Protein AF-B7Q8R8-F1 (afdb_monomer_lite)

Sequence (148 aa):
MVPPEQDPAANLDGVVAYVDGGTDKLPSLPSSDTFSPVVQQVYYLLGDYYFKNKEFGKAIRYYMLDICINPNRLDSWAGMALSRSAQLEQRINSCEPKNEGTISKRAISSLRCFKHALEVDPANASLWIEYGSLAYMLQSHISRQLKQ

pLDDT: mean 93.14, std 7.9, range [59.84, 98.81]

InterPro domains:
  IPR011990 Tetratricopeptide-like helical domain superfamily [G3DSA:1.25.40.10] (38-143)
  IPR011990 Tetratricopeptide-like helical domain superfamily [SSF48452] (36-139)
  IPR019734 Tetratricopeptide repeat [PS50005] (40-73)
  IPR033053 Histone transcription regulator 3/CABIN1 [PTHR15502] (2-148)

Organism: Ixodes scapularis (NCBI:txid6945)

Secondary structure (DSSP, 8-state):
---GGG-GGGGHHHHHHHHTTS-SS---PPPGGGS-TTHHHHHHHHHHHHHHTT-HHHHHHHHHHHHTT-TT-HHHHHHHHHHHHHHHHHHHHS-SPP-HHHHHHHHHHHHHHHHHHHHH-TT-HHHHHHHHHHHHHHHHHHHHHTT-

Foldseek 3Di:
DDPPQQFLVVQLVQLCCCLQVNDVDRDDADALVSHDPCSLPVLQVQLVVCLVVLVLVRNLVSLSRNCSNVVLPLSSLLSNLVSLLVVLVVLLPDPDDDDVVVSVSSLSSSLSSLVSSCVSPVPPPVSVVSSVVSVVVVVVSVVVVVVD

Radius of gyration: 15.99 Å; chains: 1; bounding box: 41×28×49 Å

Structure (mmCIF, N/CA/C/O backbone):
data_AF-B7Q8R8-F1
#
_entry.id   AF-B7Q8R8-F1
#
loop_
_atom_site.group_PDB
_atom_site.id
_atom_site.type_symbol
_atom_site.label_atom_id
_atom_site.label_alt_id
_atom_site.label_comp_id
_atom_site.label_asym_id
_atom_site.label_entity_id
_atom_site.label_seq_id
_atom_site.pdbx_PDB_ins_code
_atom_site.Cartn_x
_atom_site.Cartn_y
_atom_site.Cartn_z
_atom_site.occupancy
_atom_site.B_iso_or_equiv
_atom_site.auth_seq_id
_atom_site.auth_comp_id
_atom_site.auth_asym_id
_atom_site.auth_atom_id
_atom_site.pdbx_PDB_model_num
ATOM 1 N N . MET A 1 1 ? 0.426 -8.040 -24.905 1.00 60.69 1 MET A N 1
ATOM 2 C CA . MET A 1 1 ? 0.776 -8.950 -23.792 1.00 60.69 1 MET A CA 1
ATOM 3 C C . MET A 1 1 ? 2.250 -8.750 -23.483 1.00 60.69 1 MET A C 1
ATOM 5 O O . MET A 1 1 ? 2.989 -8.464 -24.418 1.00 60.69 1 MET A O 1
ATOM 9 N N . VAL A 1 2 ? 2.647 -8.805 -22.209 1.00 77.62 2 VAL A N 1
ATOM 10 C CA . VAL A 1 2 ? 4.063 -8.724 -21.801 1.00 77.62 2 VAL A CA 1
ATOM 11 C C . VAL A 1 2 ? 4.741 -10.058 -22.161 1.00 77.62 2 VAL A C 1
ATOM 13 O O . VAL A 1 2 ? 4.085 -11.090 -22.004 1.00 77.62 2 VAL A O 1
ATOM 16 N N . PRO A 1 3 ? 5.979 -10.068 -22.694 1.00 84.00 3 PRO A N 1
ATOM 17 C CA . PRO A 1 3 ? 6.703 -11.312 -22.965 1.00 84.00 3 PRO A CA 1
ATOM 18 C C . PRO A 1 3 ? 6.828 -12.184 -21.702 1.00 84.00 3 PRO A C 1
ATOM 20 O O . PRO A 1 3 ? 6.994 -11.616 -20.622 1.00 84.00 3 PRO A O 1
ATOM 23 N N . PRO A 1 4 ? 6.772 -13.527 -21.794 1.00 83.81 4 PRO A N 1
ATOM 24 C CA . PRO A 1 4 ? 6.847 -14.406 -20.622 1.00 83.81 4 PRO A CA 1
ATOM 25 C C . PRO A 1 4 ? 8.099 -14.189 -19.763 1.00 83.81 4 PRO A C 1
ATOM 27 O O . PRO A 1 4 ? 8.035 -14.283 -18.544 1.00 83.81 4 PRO A O 1
ATOM 30 N N . GLU A 1 5 ? 9.228 -13.836 -20.381 1.00 84.38 5 GLU A N 1
ATOM 31 C CA . GLU A 1 5 ? 10.499 -13.568 -19.691 1.00 84.38 5 GLU A CA 1
ATOM 32 C C . GLU A 1 5 ? 10.482 -12.249 -18.904 1.00 84.38 5 GLU A C 1
ATOM 34 O O . GLU A 1 5 ? 11.382 -11.966 -18.118 1.00 84.38 5 GLU A O 1
ATOM 39 N N . GLN A 1 6 ? 9.475 -11.416 -19.153 1.00 87.31 6 GLN A N 1
ATOM 40 C CA . GLN A 1 6 ? 9.265 -10.107 -18.546 1.00 87.31 6 GLN A CA 1
ATOM 41 C C . GLN A 1 6 ? 8.045 -10.111 -17.610 1.00 87.31 6 GLN A C 1
ATOM 43 O O . GLN A 1 6 ? 7.658 -9.050 -17.120 1.00 87.31 6 GLN A O 1
ATOM 48 N N . ASP A 1 7 ? 7.421 -11.273 -17.382 1.00 88.88 7 ASP A N 1
ATOM 49 C CA . ASP A 1 7 ? 6.257 -11.409 -16.510 1.00 88.88 7 ASP A CA 1
ATOM 50 C C . ASP A 1 7 ? 6.689 -11.510 -15.033 1.00 88.88 7 ASP A C 1
ATOM 52 O O . ASP A 1 7 ? 7.314 -12.498 -14.632 1.00 88.88 7 ASP A O 1
ATOM 56 N N . PRO A 1 8 ? 6.346 -10.526 -14.182 1.00 91.44 8 PRO A N 1
ATOM 57 C CA . PRO A 1 8 ? 6.702 -10.564 -12.768 1.00 91.44 8 PRO A CA 1
ATOM 58 C C . PRO A 1 8 ? 5.892 -11.580 -11.946 1.00 91.44 8 PRO A C 1
ATOM 60 O O . PRO A 1 8 ? 6.199 -11.784 -10.768 1.00 91.44 8 PRO A O 1
ATOM 63 N N . ALA A 1 9 ? 4.871 -12.224 -12.527 1.00 90.94 9 ALA A N 1
ATOM 64 C CA . ALA A 1 9 ? 3.970 -13.131 -11.816 1.00 90.94 9 ALA A CA 1
ATOM 65 C C . ALA A 1 9 ? 4.680 -14.305 -11.122 1.00 90.94 9 ALA A C 1
ATOM 67 O O . ALA A 1 9 ? 4.189 -14.781 -10.101 1.00 90.94 9 ALA A O 1
ATOM 68 N N . ALA A 1 10 ? 5.852 -14.729 -11.610 1.00 89.25 10 ALA A N 1
ATOM 69 C CA . ALA A 1 10 ? 6.638 -15.804 -11.000 1.00 89.25 10 ALA A CA 1
ATOM 70 C C . ALA A 1 10 ? 7.040 -15.524 -9.537 1.00 89.25 10 ALA A C 1
ATOM 72 O O . ALA A 1 10 ? 7.216 -16.460 -8.761 1.00 89.25 10 ALA A O 1
ATOM 73 N N . ASN A 1 11 ? 7.159 -14.250 -9.145 1.00 91.56 11 ASN A N 1
ATOM 74 C CA . ASN A 1 11 ? 7.546 -13.851 -7.788 1.00 91.56 11 ASN A CA 1
ATOM 75 C C . ASN A 1 11 ? 6.358 -13.422 -6.914 1.00 91.56 11 ASN A C 1
ATOM 77 O O . ASN A 1 11 ? 6.531 -13.119 -5.728 1.00 91.56 11 ASN A O 1
ATOM 81 N N . LEU A 1 12 ? 5.151 -13.388 -7.487 1.00 95.19 12 LEU A N 1
ATOM 82 C CA . LEU A 1 12 ? 3.981 -12.798 -6.848 1.00 95.19 12 LEU A CA 1
ATOM 83 C C . LEU A 1 12 ? 3.594 -13.532 -5.564 1.00 95.19 12 LEU A C 1
ATOM 85 O O . LEU A 1 12 ? 3.306 -12.878 -4.568 1.00 95.19 12 LEU A O 1
ATOM 89 N N . ASP A 1 13 ? 3.644 -14.864 -5.552 1.00 95.81 13 ASP A N 1
ATOM 90 C CA . ASP A 1 13 ? 3.267 -15.664 -4.380 1.00 95.81 13 ASP A CA 1
ATOM 91 C C . ASP A 1 13 ? 4.146 -15.354 -3.162 1.00 95.81 13 ASP A C 1
ATOM 93 O O . ASP A 1 13 ? 3.650 -15.250 -2.039 1.00 95.81 13 ASP A O 1
ATOM 97 N N . GLY A 1 14 ? 5.446 -15.130 -3.379 1.00 96.00 14 GLY A N 1
ATOM 98 C CA . GLY A 1 14 ? 6.370 -14.741 -2.315 1.00 96.00 14 GLY A CA 1
ATOM 99 C C . GLY A 1 14 ? 6.074 -13.342 -1.770 1.00 96.00 14 GLY A C 1
ATOM 100 O O . GLY A 1 14 ? 6.092 -13.132 -0.556 1.00 96.00 14 GLY A O 1
ATOM 101 N N . VAL A 1 15 ? 5.752 -12.389 -2.650 1.00 96.81 15 VAL A N 1
ATOM 102 C CA . VAL A 1 15 ? 5.353 -11.031 -2.244 1.00 96.81 15 VAL A CA 1
ATOM 103 C C . VAL A 1 15 ? 4.016 -11.058 -1.504 1.00 96.81 15 VAL A C 1
ATOM 105 O O . VAL A 1 15 ? 3.883 -10.407 -0.471 1.00 96.81 15 VAL A O 1
ATOM 108 N N . VAL A 1 16 ? 3.047 -11.849 -1.969 1.00 96.94 16 VAL A N 1
ATOM 109 C CA . VAL A 1 16 ? 1.755 -12.048 -1.295 1.00 96.94 16 VAL A CA 1
ATOM 110 C C . VAL A 1 16 ? 1.963 -12.639 0.095 1.00 96.94 16 VAL A C 1
ATOM 112 O O . VAL A 1 16 ? 1.414 -12.110 1.059 1.00 96.94 16 VAL A O 1
ATOM 115 N N . ALA A 1 17 ? 2.797 -13.673 0.232 1.00 96.81 17 ALA A N 1
ATOM 116 C CA . ALA A 1 17 ? 3.104 -14.271 1.527 1.00 96.81 17 ALA A CA 1
ATOM 117 C C . ALA A 1 17 ? 3.732 -13.257 2.498 1.00 96.81 17 ALA A C 1
ATOM 119 O O . ALA A 1 17 ? 3.351 -13.218 3.669 1.00 96.81 17 ALA A O 1
ATOM 120 N N . TYR A 1 18 ? 4.630 -12.394 2.019 1.00 97.06 18 TYR A N 1
ATOM 121 C CA . TYR A 1 18 ? 5.187 -11.313 2.830 1.00 97.06 18 TYR A CA 1
ATOM 122 C C . TYR A 1 18 ? 4.123 -10.281 3.229 1.00 97.06 18 TYR A C 1
ATOM 124 O O . TYR A 1 18 ? 3.978 -9.953 4.409 1.00 97.06 18 TYR A O 1
ATOM 132 N N . VAL A 1 19 ? 3.342 -9.784 2.267 1.00 97.19 19 VAL A N 1
ATOM 133 C CA . VAL A 1 19 ? 2.317 -8.761 2.513 1.00 97.19 19 VAL A CA 1
ATOM 134 C C . VAL A 1 19 ? 1.260 -9.274 3.487 1.00 97.19 19 VAL A C 1
ATOM 136 O O . VAL A 1 19 ? 0.930 -8.575 4.438 1.00 97.19 19 VAL A O 1
ATOM 139 N N . ASP A 1 20 ? 0.767 -10.497 3.308 1.00 95.19 20 ASP A N 1
ATOM 140 C CA . ASP A 1 20 ? -0.375 -11.024 4.061 1.00 95.19 20 ASP A CA 1
ATOM 141 C C . ASP A 1 20 ? -0.021 -11.633 5.426 1.00 95.19 20 ASP A C 1
ATOM 143 O O . ASP A 1 20 ? -0.912 -12.114 6.128 1.00 95.19 20 ASP A O 1
ATOM 147 N N . GLY A 1 21 ? 1.244 -11.600 5.850 1.00 94.12 21 GLY A N 1
ATOM 148 C CA . GLY A 1 21 ? 1.614 -12.114 7.174 1.00 94.12 21 GLY A CA 1
ATOM 149 C C . GLY A 1 21 ? 2.245 -13.501 7.201 1.00 94.12 21 GLY A C 1
ATOM 150 O O . GLY A 1 21 ? 2.597 -13.969 8.278 1.00 94.12 21 GLY A O 1
ATOM 151 N N . GLY A 1 22 ? 2.366 -14.174 6.057 1.00 94.38 22 GLY A N 1
ATOM 152 C CA . GLY A 1 22 ? 2.873 -15.544 5.960 1.00 94.38 22 GLY A CA 1
ATOM 153 C C . GLY A 1 22 ? 4.390 -15.666 6.125 1.00 94.38 22 GLY A C 1
ATOM 154 O O . GLY A 1 22 ? 4.867 -16.690 6.608 1.00 94.38 22 GLY A O 1
ATOM 155 N N . THR A 1 23 ? 5.151 -14.632 5.758 1.00 95.19 23 THR A N 1
ATOM 156 C CA . THR A 1 23 ? 6.608 -14.560 5.960 1.00 95.19 23 THR A CA 1
ATOM 157 C C . THR A 1 23 ? 7.019 -13.176 6.453 1.00 95.19 23 THR A C 1
ATOM 159 O O . THR A 1 23 ? 6.374 -12.182 6.137 1.00 95.19 23 THR A O 1
ATOM 162 N N . ASP A 1 24 ? 8.113 -13.075 7.208 1.00 92.88 24 ASP A N 1
ATOM 163 C CA . ASP A 1 24 ? 8.616 -11.777 7.700 1.00 92.88 24 ASP A CA 1
ATOM 164 C C . ASP A 1 24 ? 9.663 -11.136 6.785 1.00 92.88 24 ASP A C 1
ATOM 166 O O . ASP A 1 24 ? 10.089 -10.005 7.017 1.00 92.88 24 ASP A O 1
ATOM 170 N N . LYS A 1 25 ? 10.087 -11.851 5.740 1.00 92.31 25 LYS A N 1
ATOM 171 C CA . LYS A 1 25 ? 11.080 -11.384 4.773 1.00 92.31 25 LYS A CA 1
ATOM 172 C C . LYS A 1 25 ? 10.478 -11.357 3.379 1.00 92.31 25 LYS A C 1
ATOM 174 O O . LYS A 1 25 ? 9.826 -12.321 2.970 1.00 92.31 25 LYS A O 1
ATOM 179 N N . LEU A 1 26 ? 10.741 -10.265 2.666 1.00 91.69 26 LEU A N 1
ATOM 180 C CA . LEU A 1 26 ? 10.472 -10.168 1.238 1.00 91.69 26 LEU A CA 1
ATOM 181 C C . LEU A 1 26 ? 11.317 -11.234 0.509 1.00 91.69 26 LEU A C 1
ATOM 183 O O . LEU A 1 26 ? 12.471 -11.451 0.901 1.00 91.69 26 LEU A O 1
ATOM 187 N N . PRO A 1 27 ? 10.771 -11.940 -0.499 1.00 93.25 27 PRO A N 1
ATOM 188 C CA . PRO A 1 27 ? 11.549 -12.892 -1.285 1.00 93.25 27 PRO A CA 1
ATOM 189 C C . PRO A 1 27 ? 12.722 -12.206 -1.993 1.00 93.25 27 PRO A C 1
ATOM 191 O O . PRO A 1 27 ? 12.728 -10.993 -2.196 1.00 93.25 27 PRO A O 1
ATOM 194 N N . SER A 1 28 ? 13.710 -12.999 -2.411 1.00 91.88 28 SER A N 1
ATOM 195 C CA . SER A 1 28 ? 14.746 -12.491 -3.309 1.00 91.88 28 SER A CA 1
ATOM 196 C C . SER A 1 28 ? 14.120 -12.215 -4.670 1.00 91.88 28 SER A C 1
ATOM 198 O O . SER A 1 28 ? 13.659 -13.140 -5.335 1.00 91.88 28 SER A O 1
ATOM 200 N N . LEU A 1 29 ? 14.113 -10.950 -5.073 1.00 92.19 29 LEU A N 1
ATOM 201 C CA . LEU A 1 29 ? 13.548 -10.504 -6.340 1.00 92.19 29 LEU A CA 1
ATOM 202 C C . LEU A 1 29 ? 14.660 -10.259 -7.372 1.00 92.19 29 LEU A C 1
ATOM 204 O O . LEU A 1 29 ? 15.791 -9.947 -6.986 1.00 92.19 29 LEU A O 1
ATOM 208 N N . PRO A 1 30 ? 14.371 -10.426 -8.675 1.00 89.12 30 PRO A N 1
ATOM 209 C CA . PRO A 1 30 ? 15.300 -10.053 -9.739 1.00 89.12 30 PRO A CA 1
ATOM 210 C C . PRO A 1 30 ? 15.637 -8.557 -9.686 1.00 89.12 30 PRO A C 1
ATOM 212 O O . PRO A 1 30 ? 14.846 -7.748 -9.203 1.00 89.12 30 PRO A O 1
ATOM 215 N N . SER A 1 31 ? 16.810 -8.182 -10.208 1.00 90.06 31 SER A N 1
ATOM 216 C CA . SER A 1 31 ? 17.150 -6.763 -10.368 1.00 90.06 31 SER A CA 1
ATOM 217 C C . SER A 1 31 ? 16.183 -6.101 -11.350 1.00 90.06 31 SER A C 1
ATOM 219 O O . SER A 1 31 ? 15.902 -6.668 -12.404 1.00 90.06 31 SER A O 1
ATOM 221 N N . SER A 1 32 ? 15.726 -4.882 -11.059 1.00 90.06 32 SER A N 1
ATOM 222 C CA . SER A 1 32 ? 14.850 -4.110 -11.954 1.00 90.06 32 SER A CA 1
ATOM 223 C C . SER A 1 32 ? 15.430 -3.959 -13.366 1.00 90.06 32 SER A C 1
ATOM 225 O O . SER A 1 32 ? 14.682 -3.915 -14.342 1.00 90.06 32 SER A O 1
ATOM 227 N N . ASP A 1 33 ? 16.761 -3.955 -13.489 1.00 90.69 33 ASP A N 1
ATOM 228 C CA . ASP A 1 33 ? 17.494 -3.807 -14.753 1.00 90.69 33 ASP A CA 1
ATOM 229 C C . ASP A 1 33 ? 17.292 -4.982 -15.722 1.00 90.69 33 ASP A C 1
ATOM 231 O O . ASP A 1 33 ? 17.547 -4.850 -16.918 1.00 90.69 33 ASP A O 1
ATOM 235 N N . THR A 1 34 ? 16.812 -6.135 -15.236 1.00 91.56 34 THR A N 1
ATOM 236 C CA . THR A 1 34 ? 16.469 -7.279 -16.097 1.00 91.56 34 THR A CA 1
ATOM 237 C C . THR A 1 34 ? 15.155 -7.069 -16.849 1.00 91.56 34 THR A C 1
ATOM 239 O O . THR A 1 34 ? 14.837 -7.818 -17.776 1.00 91.56 34 THR A O 1
ATOM 242 N N . PHE A 1 35 ? 14.374 -6.060 -16.458 1.00 92.88 35 PHE A N 1
ATOM 243 C CA . PHE A 1 35 ? 13.113 -5.713 -17.095 1.00 92.88 35 PHE A CA 1
ATOM 244 C C . PHE A 1 35 ? 13.285 -4.536 -18.046 1.00 92.88 35 PHE A C 1
ATOM 246 O O . PHE A 1 35 ? 14.041 -3.598 -17.793 1.00 92.88 35 PHE A O 1
ATOM 253 N N . SER A 1 36 ? 12.527 -4.550 -19.137 1.00 94.06 36 SER A N 1
ATOM 254 C CA . SER A 1 36 ? 12.476 -3.431 -20.071 1.00 94.06 36 SER A CA 1
ATOM 255 C C . SER A 1 36 ? 11.995 -2.151 -19.367 1.00 94.06 36 SER A C 1
ATOM 257 O O . SER A 1 36 ? 11.141 -2.229 -18.476 1.00 94.06 36 SER A O 1
ATOM 259 N N . PRO A 1 37 ? 12.444 -0.958 -19.798 1.00 94.00 37 PRO A N 1
ATOM 260 C CA . PRO A 1 37 ? 12.027 0.308 -19.189 1.00 94.00 37 PRO A CA 1
ATOM 261 C C . PRO A 1 37 ? 10.506 0.504 -19.142 1.00 94.00 37 PRO A C 1
ATO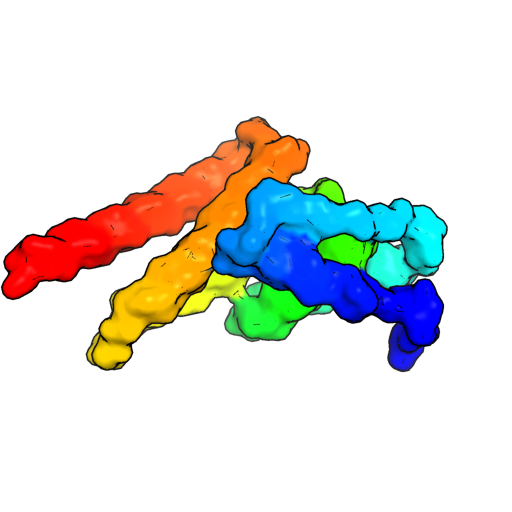M 263 O O . PRO A 1 37 ? 9.980 1.117 -18.218 1.00 94.00 37 PRO A O 1
ATOM 266 N N . VAL A 1 38 ? 9.783 -0.047 -20.123 1.00 94.25 38 VAL A N 1
ATOM 267 C CA . VAL A 1 38 ? 8.315 -0.017 -20.150 1.00 94.25 38 VAL A CA 1
ATOM 268 C C . VAL A 1 38 ? 7.739 -0.859 -19.014 1.00 94.25 38 VAL A C 1
ATOM 270 O O . VAL A 1 38 ? 6.872 -0.388 -18.280 1.00 94.25 38 VAL A O 1
ATOM 273 N N . VAL A 1 39 ? 8.229 -2.088 -18.837 1.00 93.81 39 VAL A N 1
ATOM 274 C CA . VAL A 1 39 ? 7.763 -3.001 -17.783 1.00 93.81 39 VAL A CA 1
ATOM 275 C C . VAL A 1 39 ? 8.077 -2.451 -16.392 1.00 93.81 39 VAL A C 1
ATOM 277 O O . VAL A 1 39 ? 7.223 -2.525 -15.511 1.00 93.81 39 VAL A O 1
ATOM 280 N N . GLN A 1 40 ? 9.227 -1.792 -16.226 1.00 94.94 40 GLN A N 1
ATOM 281 C CA . GLN A 1 40 ? 9.598 -1.116 -14.980 1.00 94.94 40 GLN A CA 1
ATOM 282 C C . GLN A 1 40 ? 8.628 0.001 -14.560 1.00 94.94 40 GLN A C 1
ATOM 284 O O . GLN A 1 40 ? 8.685 0.427 -13.412 1.00 94.94 40 GLN A O 1
ATOM 289 N N . GLN A 1 41 ? 7.770 0.513 -15.449 1.00 95.81 41 GLN A N 1
ATOM 290 C CA . GLN A 1 41 ? 6.849 1.616 -15.137 1.00 95.81 41 GLN A CA 1
ATOM 291 C C . GLN A 1 41 ? 5.372 1.234 -15.273 1.00 95.81 41 GLN A C 1
ATOM 293 O O . GLN A 1 41 ? 4.528 1.765 -14.554 1.00 95.81 41 GLN A O 1
ATOM 298 N N . VAL A 1 42 ? 5.034 0.332 -16.199 1.00 96.38 42 VAL A N 1
ATOM 299 C CA . VAL A 1 42 ? 3.641 0.087 -16.601 1.00 96.38 42 VAL A CA 1
ATOM 300 C C . VAL A 1 42 ? 2.770 -0.408 -15.448 1.00 96.38 42 VAL A C 1
ATOM 302 O O . VAL A 1 42 ? 1.617 -0.001 -15.339 1.00 96.38 42 VAL A O 1
ATOM 305 N N . TYR A 1 43 ? 3.309 -1.248 -14.565 1.00 97.56 43 TYR A N 1
ATOM 306 C CA . TYR A 1 43 ? 2.547 -1.814 -13.456 1.00 97.56 43 TYR A CA 1
ATOM 307 C C . TYR A 1 43 ? 2.229 -0.768 -12.386 1.00 97.56 43 TYR A C 1
ATOM 309 O O . TYR A 1 43 ? 1.075 -0.676 -11.968 1.00 97.56 43 TYR A O 1
ATOM 317 N N . TYR A 1 44 ? 3.192 0.087 -12.031 1.00 98.31 44 TYR A N 1
ATOM 318 C CA . TYR A 1 44 ? 2.935 1.252 -11.186 1.00 98.31 44 TYR A CA 1
ATOM 319 C C . TYR A 1 44 ? 1.860 2.167 -11.790 1.00 98.31 44 TYR A C 1
ATOM 321 O O . TYR A 1 44 ? 0.892 2.508 -11.113 1.00 98.31 44 TYR A O 1
ATOM 329 N N . LEU A 1 45 ? 1.986 2.518 -13.076 1.00 98.44 45 LEU A N 1
ATOM 330 C CA . LEU A 1 45 ? 1.040 3.414 -13.752 1.00 98.44 45 LEU A CA 1
ATOM 331 C C . LEU A 1 45 ? -0.377 2.832 -13.810 1.00 98.44 45 LEU A C 1
ATOM 333 O O . LEU A 1 45 ? -1.352 3.555 -13.615 1.00 98.44 45 LEU A O 1
ATOM 337 N N . LEU A 1 46 ? -0.505 1.524 -14.046 1.00 98.44 46 LEU A N 1
ATOM 338 C CA . LEU A 1 46 ? -1.791 0.832 -13.970 1.00 98.44 46 LEU A CA 1
ATOM 339 C C . LEU A 1 46 ? -2.342 0.855 -12.540 1.00 98.44 46 LEU A C 1
ATOM 341 O O . LEU A 1 46 ? -3.524 1.136 -12.354 1.00 98.44 46 LEU A O 1
ATOM 345 N N . GLY A 1 47 ? -1.497 0.600 -11.538 1.00 98.62 47 GLY A N 1
ATOM 346 C CA . GLY A 1 47 ? -1.863 0.695 -10.125 1.00 98.62 47 GLY A CA 1
ATOM 347 C C . GLY A 1 47 ? -2.428 2.068 -9.770 1.00 98.62 47 GLY A C 1
ATOM 348 O O . GLY A 1 47 ? -3.549 2.155 -9.271 1.00 98.62 47 GLY A O 1
ATOM 349 N N . ASP A 1 48 ? -1.704 3.131 -10.120 1.00 98.69 48 ASP A N 1
ATOM 350 C CA . ASP A 1 48 ? -2.094 4.525 -9.893 1.00 98.69 48 ASP A CA 1
ATOM 351 C C . ASP A 1 48 ? -3.374 4.910 -10.647 1.00 98.69 48 ASP A C 1
ATOM 353 O O . ASP A 1 48 ? -4.279 5.525 -10.077 1.00 98.69 48 ASP A O 1
ATOM 357 N N . TYR A 1 49 ? -3.522 4.469 -11.899 1.00 98.69 49 TYR A N 1
ATOM 358 C CA . TYR A 1 49 ? -4.760 4.652 -12.655 1.00 98.69 49 TYR A CA 1
ATOM 359 C C . TYR A 1 49 ? -5.965 4.027 -11.938 1.00 98.69 49 TYR A C 1
ATOM 361 O O . TYR A 1 49 ? -6.988 4.688 -11.743 1.00 98.69 49 TYR A O 1
ATOM 369 N N . TYR A 1 50 ? -5.867 2.764 -11.515 1.00 98.81 50 TYR A N 1
ATOM 370 C CA . TYR A 1 50 ? -6.976 2.097 -10.831 1.00 98.81 50 TYR A CA 1
ATOM 371 C C . TYR A 1 50 ? -7.227 2.665 -9.435 1.00 98.81 50 TYR A C 1
ATOM 373 O O . TYR A 1 50 ? -8.381 2.745 -9.011 1.00 98.81 50 TYR A O 1
ATOM 381 N N . PHE A 1 51 ? -6.178 3.110 -8.741 1.00 98.62 51 PHE A N 1
ATOM 382 C CA . PHE A 1 51 ? -6.298 3.785 -7.454 1.00 98.62 51 PHE A CA 1
ATOM 383 C C . PHE A 1 51 ? -7.104 5.081 -7.582 1.00 98.62 51 PHE A C 1
ATOM 385 O O . PHE A 1 51 ? -8.087 5.271 -6.864 1.00 98.62 51 PHE A O 1
ATOM 392 N N . LYS A 1 52 ? -6.764 5.926 -8.562 1.00 98.25 52 LYS A N 1
ATOM 393 C CA . LYS A 1 52 ? -7.479 7.181 -8.853 1.00 98.25 52 LYS A CA 1
ATOM 394 C C . LYS A 1 52 ? -8.943 6.958 -9.234 1.00 98.25 52 LYS A C 1
ATOM 396 O O . LYS A 1 52 ? -9.795 7.772 -8.887 1.00 98.25 52 LYS A O 1
ATOM 401 N N . ASN A 1 53 ? -9.253 5.830 -9.872 1.00 98.25 53 ASN A N 1
ATOM 402 C CA . ASN A 1 53 ? -10.623 5.421 -10.196 1.00 98.25 53 ASN A CA 1
ATOM 403 C C . ASN A 1 53 ? -11.341 4.674 -9.055 1.00 98.25 53 ASN A C 1
ATOM 405 O O . ASN A 1 53 ? -12.454 4.187 -9.245 1.00 98.25 53 ASN A O 1
ATOM 409 N N . LYS A 1 54 ? -10.732 4.583 -7.863 1.00 97.50 54 LYS A N 1
ATOM 410 C CA . LYS A 1 54 ? -11.257 3.866 -6.685 1.00 97.50 54 LYS A CA 1
ATOM 411 C C . LYS A 1 54 ? -11.508 2.371 -6.925 1.00 97.50 54 LYS A C 1
ATOM 413 O O . LYS A 1 54 ? -12.197 1.709 -6.149 1.00 97.50 54 LYS A O 1
ATOM 418 N N . GLU A 1 55 ? -10.899 1.796 -7.958 1.00 98.38 55 GLU A N 1
ATOM 419 C CA . GLU A 1 55 ? -10.907 0.360 -8.236 1.00 98.38 55 GLU A CA 1
ATOM 420 C C . GLU A 1 55 ? -9.799 -0.339 -7.434 1.00 98.38 55 GLU A C 1
ATOM 422 O O . GLU A 1 55 ? -8.886 -0.965 -7.978 1.00 98.38 55 GLU A O 1
ATOM 427 N N . PHE A 1 56 ? -9.877 -0.237 -6.104 1.00 98.25 56 PHE A N 1
ATOM 428 C CA . PHE A 1 56 ? -8.791 -0.617 -5.193 1.00 98.25 56 PHE A CA 1
ATOM 429 C C . PHE A 1 56 ? -8.312 -2.065 -5.354 1.00 98.25 56 PHE A C 1
ATOM 431 O O . PHE A 1 56 ? -7.125 -2.336 -5.219 1.00 98.25 56 PHE A O 1
ATOM 438 N N . GLY A 1 57 ? -9.201 -3.005 -5.695 1.00 97.94 57 GLY A N 1
ATOM 439 C CA . GLY A 1 57 ? -8.806 -4.400 -5.927 1.00 97.94 57 GLY A CA 1
ATOM 440 C C . GLY A 1 57 ? -7.846 -4.558 -7.110 1.00 97.94 57 GLY A C 1
ATOM 441 O O . GLY A 1 57 ? -6.875 -5.311 -7.025 1.00 97.94 57 GLY A O 1
ATOM 442 N N . LYS A 1 58 ? -8.079 -3.812 -8.197 1.00 98.44 58 LYS A N 1
ATOM 443 C CA . LYS A 1 58 ? -7.174 -3.790 -9.352 1.00 98.44 58 LYS A CA 1
ATOM 444 C C . LYS A 1 58 ? -5.900 -3.020 -9.020 1.00 98.44 58 LYS A C 1
ATOM 446 O O . LYS A 1 58 ? -4.822 -3.511 -9.337 1.00 98.44 58 LYS A O 1
ATOM 451 N N . ALA A 1 59 ? -6.015 -1.886 -8.327 1.00 98.75 59 ALA A N 1
ATOM 452 C CA . ALA A 1 59 ? -4.862 -1.103 -7.883 1.00 98.75 59 ALA A CA 1
ATOM 453 C C . ALA A 1 59 ? -3.873 -1.962 -7.078 1.00 98.75 59 ALA A C 1
ATOM 455 O O . ALA A 1 59 ? -2.708 -2.068 -7.446 1.00 98.75 59 ALA A O 1
ATOM 456 N N . ILE A 1 60 ? -4.367 -2.682 -6.062 1.00 98.62 60 ILE A N 1
ATOM 457 C CA . ILE A 1 60 ? -3.570 -3.607 -5.240 1.00 98.62 60 ILE A CA 1
ATOM 458 C C . ILE A 1 60 ? -2.863 -4.647 -6.111 1.00 98.62 60 ILE A C 1
ATOM 460 O O . ILE A 1 60 ? -1.666 -4.861 -5.951 1.00 98.62 60 ILE A O 1
ATOM 464 N N . ARG A 1 61 ? -3.578 -5.279 -7.052 1.00 98.06 61 ARG A N 1
ATOM 465 C CA . ARG A 1 61 ? -2.982 -6.273 -7.956 1.00 98.06 61 ARG A CA 1
ATOM 466 C C . ARG A 1 61 ? -1.809 -5.694 -8.741 1.00 98.06 61 ARG A C 1
ATOM 468 O O . ARG A 1 61 ? -0.769 -6.338 -8.826 1.00 98.06 61 ARG A O 1
ATOM 475 N N . TYR A 1 62 ? -1.974 -4.511 -9.318 1.00 98.38 62 TYR A N 1
ATOM 476 C CA . TYR A 1 62 ? -0.943 -3.906 -10.154 1.00 98.38 62 TYR A CA 1
ATOM 477 C C . TYR A 1 62 ? 0.239 -3.368 -9.348 1.00 98.38 62 TYR A C 1
ATOM 479 O O . TYR A 1 62 ? 1.375 -3.559 -9.772 1.00 98.38 62 TYR A O 1
ATOM 487 N N . TYR A 1 63 ? 0.009 -2.823 -8.154 1.00 98.69 63 TYR A N 1
ATOM 488 C CA . TYR A 1 63 ? 1.103 -2.471 -7.250 1.00 98.69 63 TYR A CA 1
ATOM 489 C C . TYR A 1 63 ? 1.897 -3.697 -6.777 1.00 98.69 63 TYR A C 1
ATOM 491 O O . TYR A 1 63 ? 3.118 -3.624 -6.712 1.00 98.69 63 TYR A O 1
ATOM 499 N N . MET A 1 64 ? 1.255 -4.846 -6.516 1.00 98.06 64 MET A N 1
ATOM 500 C CA . MET A 1 64 ? 1.988 -6.081 -6.185 1.00 98.06 64 MET A CA 1
ATOM 501 C C . MET A 1 64 ? 2.888 -6.550 -7.335 1.00 98.06 64 MET A C 1
ATOM 503 O O . MET A 1 64 ? 4.011 -6.986 -7.093 1.00 98.06 64 MET A O 1
ATOM 507 N N . LEU A 1 65 ? 2.414 -6.446 -8.582 1.00 97.50 65 LEU A N 1
ATOM 508 C CA . LEU A 1 65 ? 3.227 -6.767 -9.759 1.00 97.50 65 LEU A CA 1
ATOM 509 C C . LEU A 1 65 ? 4.386 -5.779 -9.927 1.00 97.50 65 LEU A C 1
ATOM 511 O O . LEU A 1 65 ? 5.490 -6.202 -10.251 1.00 97.50 65 LEU A O 1
ATOM 515 N N . ASP A 1 66 ? 4.162 -4.490 -9.660 1.00 98.12 66 ASP A N 1
ATOM 516 C CA . ASP A 1 66 ? 5.237 -3.497 -9.683 1.00 98.12 66 ASP A CA 1
ATOM 517 C C . ASP A 1 66 ? 6.298 -3.780 -8.616 1.00 98.12 66 ASP A C 1
ATOM 519 O O . ASP A 1 66 ? 7.479 -3.735 -8.923 1.00 98.12 66 ASP A O 1
ATOM 523 N N . ILE A 1 67 ? 5.905 -4.160 -7.398 1.00 97.38 67 ILE A N 1
ATOM 524 C CA . ILE A 1 67 ? 6.834 -4.505 -6.306 1.00 97.38 67 ILE A CA 1
ATOM 525 C C . ILE A 1 67 ? 7.715 -5.708 -6.656 1.00 97.38 67 ILE A C 1
ATOM 527 O O . ILE A 1 67 ? 8.876 -5.749 -6.260 1.00 97.38 67 ILE A O 1
ATOM 531 N N . CYS A 1 68 ? 7.201 -6.667 -7.431 1.00 97.06 68 CYS A N 1
ATOM 532 C CA . CYS A 1 68 ? 7.998 -7.795 -7.921 1.00 97.06 68 CYS A CA 1
ATOM 533 C C . CYS A 1 68 ? 9.146 -7.363 -8.858 1.00 97.06 68 CYS A C 1
ATOM 535 O O . CYS A 1 68 ? 10.061 -8.151 -9.087 1.00 97.06 68 CYS A O 1
ATOM 537 N N . ILE A 1 69 ? 9.085 -6.143 -9.406 1.00 96.31 69 ILE A N 1
ATOM 538 C CA . ILE A 1 69 ? 10.081 -5.551 -10.315 1.00 96.31 69 ILE A CA 1
ATOM 539 C C . ILE A 1 69 ? 10.894 -4.467 -9.597 1.00 96.31 69 ILE A C 1
ATOM 541 O O . ILE A 1 69 ? 12.114 -4.416 -9.714 1.00 96.31 69 ILE A O 1
ATOM 545 N N . ASN A 1 70 ? 10.211 -3.601 -8.850 1.00 96.44 70 ASN A N 1
ATOM 546 C CA . ASN A 1 70 ? 10.736 -2.429 -8.163 1.00 96.44 70 ASN A CA 1
ATOM 547 C C . ASN A 1 70 ? 10.410 -2.513 -6.660 1.00 96.44 70 ASN A C 1
ATOM 549 O O . ASN A 1 70 ? 9.569 -1.753 -6.167 1.00 96.44 70 ASN A O 1
ATOM 553 N N . PRO A 1 71 ? 11.068 -3.396 -5.891 1.00 95.69 71 PRO A N 1
ATOM 554 C CA . PRO A 1 71 ? 10.734 -3.590 -4.480 1.00 95.69 71 PRO A CA 1
ATOM 555 C C . PRO A 1 71 ? 10.946 -2.345 -3.618 1.00 95.69 71 PRO A C 1
ATOM 557 O O . PRO A 1 71 ? 10.314 -2.216 -2.578 1.00 95.69 71 PRO A O 1
ATOM 560 N N . ASN A 1 72 ? 11.779 -1.405 -4.067 1.00 95.88 72 ASN A N 1
ATOM 561 C CA . ASN A 1 72 ? 12.069 -0.163 -3.352 1.00 95.88 72 ASN A CA 1
ATOM 562 C C . ASN A 1 72 ? 11.250 1.038 -3.863 1.00 95.88 72 ASN A C 1
ATOM 564 O O . ASN A 1 72 ? 11.540 2.172 -3.487 1.00 95.88 72 ASN A O 1
ATOM 568 N N . ARG A 1 73 ? 10.249 0.845 -4.740 1.00 97.44 73 ARG A N 1
ATOM 569 C CA . ARG A 1 73 ? 9.393 1.957 -5.182 1.00 97.44 73 ARG A CA 1
ATOM 570 C C . ARG A 1 73 ? 8.414 2.333 -4.072 1.00 97.44 73 ARG A C 1
ATOM 572 O O . ARG A 1 73 ? 7.407 1.652 -3.869 1.00 97.44 73 ARG A O 1
ATOM 579 N N . LEU A 1 74 ? 8.684 3.459 -3.414 1.00 98.31 74 LEU A N 1
ATOM 580 C CA . LEU A 1 74 ? 7.840 4.022 -2.357 1.00 98.31 74 LEU A CA 1
ATOM 581 C C . LEU A 1 74 ? 6.365 4.107 -2.775 1.00 98.31 74 LEU A C 1
ATOM 583 O O . LEU A 1 74 ? 5.493 3.614 -2.062 1.00 98.31 74 LEU A O 1
ATOM 587 N N . ASP A 1 75 ? 6.098 4.678 -3.951 1.00 98.38 75 ASP A N 1
ATOM 588 C CA . ASP A 1 75 ? 4.736 4.963 -4.414 1.00 98.38 75 ASP A CA 1
ATOM 589 C C . ASP A 1 75 ? 3.876 3.702 -4.579 1.00 98.38 75 ASP A C 1
ATOM 591 O O . ASP A 1 75 ? 2.672 3.740 -4.327 1.00 98.38 75 ASP A O 1
ATOM 595 N N . SER A 1 76 ? 4.474 2.565 -4.949 1.00 98.50 76 SER A N 1
ATOM 596 C CA . SER A 1 76 ? 3.744 1.297 -5.075 1.00 98.50 76 SER A CA 1
ATOM 597 C C . SER A 1 76 ? 3.360 0.725 -3.715 1.00 98.50 76 SER A C 1
ATOM 599 O O . SER A 1 76 ? 2.226 0.277 -3.529 1.00 98.50 76 SER A O 1
ATOM 601 N N . TRP A 1 77 ? 4.262 0.793 -2.733 1.00 98.62 77 TRP A N 1
ATOM 602 C CA . TRP A 1 77 ? 3.956 0.390 -1.360 1.00 98.62 77 TRP A CA 1
ATOM 603 C C . TRP A 1 77 ? 2.920 1.305 -0.713 1.00 98.62 77 TRP A C 1
ATOM 605 O O . TRP A 1 77 ? 1.945 0.814 -0.138 1.00 98.62 77 TRP A O 1
ATOM 615 N N . ALA A 1 78 ? 3.084 2.619 -0.864 1.00 98.69 78 ALA A N 1
ATOM 616 C CA . ALA A 1 78 ? 2.147 3.624 -0.377 1.00 98.69 78 ALA A CA 1
ATOM 617 C C . ALA A 1 78 ? 0.759 3.466 -1.018 1.00 98.69 78 ALA A C 1
ATOM 619 O O . ALA A 1 78 ? -0.243 3.349 -0.311 1.00 98.69 78 ALA A O 1
ATOM 620 N N . GLY A 1 79 ? 0.690 3.383 -2.349 1.00 98.50 79 GLY A N 1
ATOM 621 C CA . GLY A 1 79 ? -0.559 3.204 -3.088 1.00 98.50 79 GLY A CA 1
ATOM 622 C C . GLY A 1 79 ? -1.272 1.899 -2.729 1.00 98.50 79 GLY A C 1
ATOM 623 O O . GLY A 1 79 ? -2.495 1.880 -2.548 1.00 98.50 79 GLY A O 1
ATOM 624 N N . MET A 1 80 ? -0.525 0.805 -2.541 1.00 98.56 80 MET A N 1
ATOM 625 C CA . MET A 1 80 ? -1.087 -0.461 -2.070 1.00 98.56 80 MET A CA 1
ATOM 626 C C . MET A 1 80 ? -1.610 -0.362 -0.632 1.00 98.56 80 MET A C 1
ATOM 628 O O . MET A 1 80 ? -2.706 -0.859 -0.356 1.00 98.56 80 MET A O 1
ATOM 632 N N . ALA A 1 81 ? -0.868 0.287 0.270 1.00 98.56 81 ALA A N 1
ATOM 633 C CA . ALA A 1 81 ? -1.279 0.494 1.656 1.00 98.56 81 ALA A CA 1
ATOM 634 C C . ALA A 1 81 ? -2.582 1.300 1.739 1.00 98.56 81 ALA A C 1
ATOM 636 O O . ALA A 1 81 ? -3.538 0.866 2.380 1.00 98.56 81 ALA A O 1
ATOM 637 N N . LEU A 1 82 ? -2.660 2.415 1.009 1.00 98.62 82 LEU A N 1
ATOM 638 C CA . LEU A 1 82 ? -3.849 3.266 0.936 1.00 98.62 82 LEU A CA 1
ATOM 639 C C . LEU A 1 82 ? -5.047 2.521 0.340 1.00 98.62 82 LEU A C 1
ATOM 641 O O . LEU A 1 82 ? -6.145 2.569 0.892 1.00 98.62 82 LEU A O 1
ATOM 645 N N . SER A 1 83 ? -4.838 1.764 -0.742 1.00 98.56 83 SER A N 1
ATOM 646 C CA . SER A 1 83 ? -5.892 0.947 -1.359 1.00 98.56 83 SER A CA 1
ATOM 647 C C . SER A 1 83 ? -6.469 -0.086 -0.386 1.00 98.56 83 SER A C 1
ATOM 649 O O . SER A 1 83 ? -7.685 -0.274 -0.315 1.00 98.56 83 SER A O 1
ATOM 651 N N . ARG A 1 84 ? -5.600 -0.771 0.371 1.00 98.19 84 ARG A N 1
ATOM 652 C CA . ARG A 1 84 ? -6.006 -1.769 1.374 1.00 98.19 84 ARG A CA 1
ATOM 653 C C . ARG A 1 84 ? -6.696 -1.112 2.568 1.00 98.19 84 ARG A C 1
ATOM 655 O O . ARG A 1 84 ? -7.723 -1.629 3.009 1.00 98.19 84 ARG A O 1
ATOM 662 N N . SER A 1 85 ? -6.183 0.027 3.031 1.00 97.88 85 SER A N 1
ATOM 663 C CA . SER A 1 85 ? -6.769 0.820 4.116 1.00 97.88 85 SER A CA 1
ATOM 664 C C . SER A 1 85 ? -8.190 1.267 3.768 1.00 97.88 85 SER A C 1
ATOM 666 O O . SER A 1 85 ? -9.116 0.996 4.526 1.00 97.88 85 SER A O 1
ATOM 668 N N . ALA A 1 86 ? -8.400 1.812 2.565 1.00 97.00 86 ALA A N 1
ATOM 669 C CA . ALA A 1 86 ? -9.718 2.244 2.097 1.00 97.00 86 ALA A CA 1
ATOM 670 C C . ALA A 1 86 ? -10.732 1.087 2.029 1.00 97.00 86 ALA A C 1
ATOM 672 O O . ALA A 1 86 ? -11.873 1.215 2.478 1.00 97.00 86 ALA A O 1
ATOM 673 N N . GLN A 1 87 ? -10.325 -0.082 1.514 1.00 95.44 87 GLN A N 1
ATOM 674 C 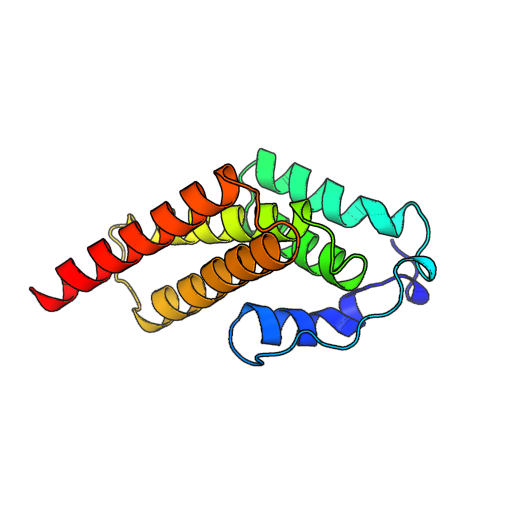CA . GLN A 1 87 ? -11.190 -1.268 1.507 1.00 95.44 87 GLN A CA 1
ATOM 675 C C . GLN A 1 87 ? -11.529 -1.752 2.919 1.00 95.44 87 GLN A C 1
ATOM 677 O O . GLN A 1 87 ? -12.650 -2.197 3.176 1.00 95.44 87 GLN A O 1
ATOM 682 N N . LEU A 1 88 ? -10.555 -1.716 3.825 1.00 94.81 88 LEU A N 1
ATOM 683 C CA . LEU A 1 88 ? -10.724 -2.134 5.208 1.00 94.81 88 LEU A CA 1
ATOM 684 C C . LEU A 1 88 ? -11.649 -1.185 5.971 1.00 94.81 88 LEU A C 1
ATOM 686 O O . LEU A 1 88 ? -12.551 -1.651 6.664 1.00 94.81 88 LEU A O 1
ATOM 690 N N . GLU A 1 89 ? -11.489 0.122 5.784 1.00 93.81 89 GLU A N 1
ATOM 691 C CA . GLU A 1 89 ? -12.376 1.142 6.335 1.00 93.81 89 GLU A CA 1
ATOM 692 C C . GLU A 1 89 ? -13.814 0.957 5.837 1.00 93.81 89 GLU A C 1
ATOM 694 O O . GLU A 1 89 ? -14.737 0.872 6.648 1.00 93.81 89 GLU A O 1
ATOM 699 N N . GLN A 1 90 ? -14.017 0.791 4.524 1.00 92.44 90 GLN A N 1
ATOM 700 C CA . GLN A 1 90 ? -15.343 0.528 3.956 1.00 92.44 90 GLN A CA 1
ATOM 701 C C . GLN A 1 90 ? -15.990 -0.718 4.581 1.00 92.44 90 GLN A C 1
ATOM 703 O O . GLN A 1 90 ? -17.184 -0.723 4.878 1.00 92.44 90 GLN A O 1
ATOM 708 N N . ARG A 1 91 ? -15.204 -1.776 4.817 1.00 89.94 91 ARG A N 1
ATOM 709 C CA . ARG A 1 91 ? -15.682 -3.012 5.457 1.00 89.94 91 ARG A CA 1
ATOM 710 C C . ARG A 1 91 ? -16.020 -2.813 6.930 1.00 89.94 91 ARG A C 1
ATOM 712 O O . ARG A 1 91 ? -17.069 -3.276 7.372 1.00 89.94 91 ARG A O 1
ATOM 719 N N . ILE A 1 92 ? -15.178 -2.119 7.688 1.00 89.31 92 ILE A N 1
ATOM 720 C CA . ILE A 1 92 ? -15.426 -1.842 9.109 1.00 89.31 92 ILE A CA 1
ATOM 721 C C . ILE A 1 92 ? -16.647 -0.934 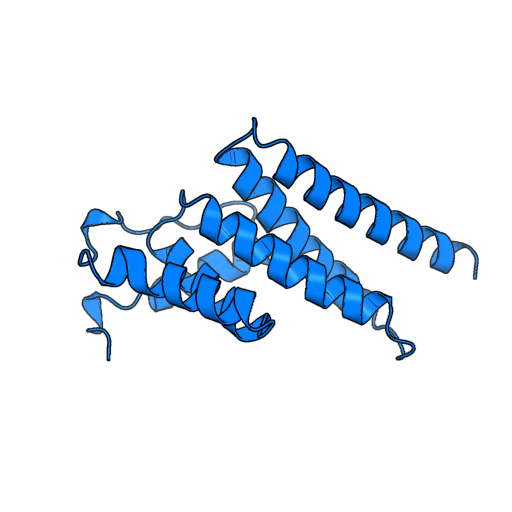9.284 1.00 89.31 92 ILE A C 1
ATOM 723 O O . ILE A 1 92 ? -17.413 -1.125 10.230 1.00 89.31 92 ILE A O 1
ATOM 727 N N . ASN A 1 93 ? -16.873 -0.005 8.360 1.00 87.81 93 ASN A N 1
ATOM 728 C CA . ASN A 1 93 ? -18.026 0.890 8.389 1.00 87.81 93 ASN A CA 1
ATOM 729 C C . ASN A 1 93 ? -19.307 0.254 7.824 1.00 87.81 93 ASN A C 1
ATOM 731 O O . ASN A 1 93 ? -20.394 0.768 8.075 1.00 87.81 93 ASN A O 1
ATOM 735 N N . SER A 1 94 ? -19.215 -0.868 7.102 1.00 84.50 94 SER A N 1
ATOM 736 C CA . SER A 1 94 ? -20.401 -1.600 6.647 1.00 84.50 94 SER A CA 1
ATOM 737 C C . SER A 1 94 ? -21.159 -2.236 7.824 1.00 84.50 94 SER A C 1
ATOM 739 O O . SER A 1 94 ? -20.554 -2.760 8.764 1.00 84.50 94 SER A O 1
ATOM 741 N N . CYS A 1 95 ? -22.494 -2.207 7.763 1.00 64.69 95 CYS A N 1
ATOM 742 C CA . CYS A 1 95 ? -23.389 -2.831 8.750 1.00 64.69 95 CYS A CA 1
ATOM 743 C C . CYS A 1 95 ? -23.557 -4.351 8.546 1.00 64.69 95 CYS A C 1
ATOM 745 O O . CYS A 1 95 ? -24.460 -4.953 9.124 1.00 64.69 95 CYS A O 1
ATOM 747 N N . GLU A 1 96 ? -22.731 -4.973 7.702 1.00 70.56 96 GLU A N 1
ATOM 748 C CA . GLU A 1 96 ? -22.780 -6.412 7.434 1.00 70.56 96 GLU A CA 1
ATOM 749 C C . GLU A 1 96 ? -22.175 -7.218 8.597 1.00 70.56 96 GLU A C 1
ATOM 751 O O . GLU A 1 96 ? -21.295 -6.712 9.301 1.00 70.56 96 GLU A O 1
ATOM 756 N N . PRO A 1 97 ? -22.603 -8.479 8.807 1.00 62.00 97 PRO A N 1
ATOM 757 C CA . PRO A 1 97 ? -21.981 -9.358 9.790 1.00 62.00 97 PRO A CA 1
ATOM 758 C C . PRO A 1 97 ? -20.483 -9.512 9.497 1.00 62.00 97 PRO A C 1
ATOM 760 O O . PRO A 1 97 ? -20.064 -9.924 8.414 1.00 62.00 97 PRO A O 1
ATOM 763 N N . LYS A 1 98 ? -19.664 -9.145 10.484 1.00 68.75 98 LYS A N 1
ATOM 764 C CA . LYS A 1 98 ? -18.209 -9.052 10.357 1.00 68.75 98 LYS A CA 1
ATOM 765 C C . LYS A 1 98 ? -17.569 -10.379 10.740 1.00 68.75 98 LYS A C 1
ATOM 767 O O . LYS A 1 98 ? -17.706 -10.829 11.870 1.00 68.75 98 LYS A O 1
ATOM 772 N N . ASN A 1 99 ? -16.817 -10.984 9.823 1.00 75.38 99 ASN A N 1
ATOM 773 C CA . ASN A 1 99 ? -15.884 -12.046 10.190 1.00 75.38 99 ASN A CA 1
ATOM 774 C C . ASN A 1 99 ? -14.585 -11.400 10.697 1.00 75.38 99 ASN A C 1
ATOM 776 O O . ASN A 1 99 ? -13.789 -10.895 9.900 1.00 75.38 99 ASN A O 1
ATOM 780 N N . GLU A 1 100 ? -14.371 -11.418 12.013 1.00 72.69 100 GLU A N 1
ATOM 781 C CA . GLU A 1 100 ? -13.204 -10.813 12.674 1.00 72.69 100 GLU A CA 1
ATOM 782 C C . GLU A 1 100 ? -11.872 -11.324 12.116 1.00 72.69 100 GLU A C 1
ATOM 784 O O . GLU A 1 100 ? -10.955 -10.538 11.867 1.00 72.69 100 GLU A O 1
ATOM 789 N N . GLY A 1 101 ? -11.789 -12.621 11.800 1.00 78.38 101 GLY A N 1
ATOM 790 C CA . GLY A 1 101 ? -10.602 -13.210 11.182 1.00 78.38 101 GLY A CA 1
ATOM 791 C C . GLY A 1 101 ? -10.288 -12.608 9.810 1.00 78.38 101 GLY A C 1
ATOM 792 O O . GLY A 1 101 ? -9.127 -12.523 9.415 1.00 78.38 101 GLY A O 1
ATOM 793 N N . THR A 1 102 ? -11.302 -12.128 9.088 1.00 85.56 102 THR A N 1
ATOM 794 C CA . THR A 1 102 ? -11.114 -11.451 7.796 1.00 85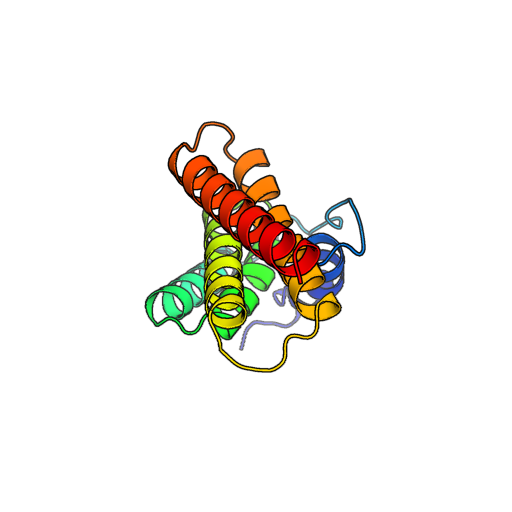.56 102 THR A CA 1
ATOM 795 C C . THR A 1 102 ? -10.660 -10.002 7.973 1.00 85.56 102 THR A C 1
ATOM 797 O O . THR A 1 102 ? -9.827 -9.532 7.197 1.00 85.56 102 THR A O 1
ATOM 800 N N . ILE A 1 103 ? -11.166 -9.297 8.991 1.00 89.31 103 ILE A N 1
ATOM 801 C CA . ILE A 1 103 ? -10.746 -7.923 9.312 1.00 89.31 103 ILE A CA 1
ATOM 802 C C . ILE A 1 103 ? -9.289 -7.915 9.775 1.00 89.31 103 ILE A C 1
ATOM 804 O O . ILE A 1 103 ? -8.489 -7.153 9.238 1.00 89.31 103 ILE A O 1
ATOM 808 N N . SER A 1 104 ? -8.929 -8.812 10.698 1.00 89.94 104 SER A N 1
ATOM 809 C CA . SER A 1 104 ? -7.564 -8.933 11.219 1.00 89.94 104 SER A CA 1
ATOM 810 C C . SER A 1 104 ? -6.549 -9.213 10.104 1.00 89.94 104 SER A C 1
ATOM 812 O O . SER A 1 10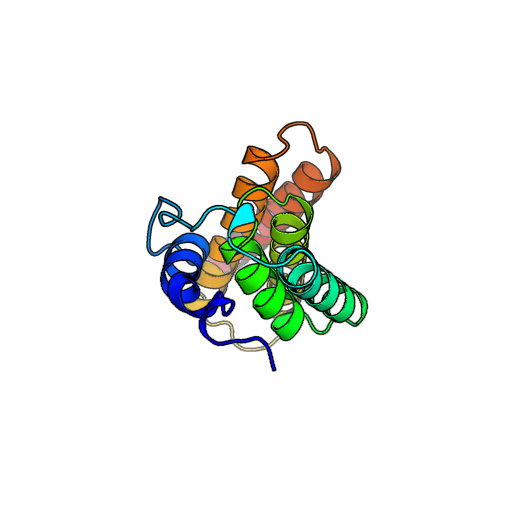4 ? -5.558 -8.497 9.979 1.00 89.94 104 SER A O 1
ATOM 814 N N . LYS A 1 105 ? -6.836 -10.169 9.207 1.00 91.75 105 LYS A N 1
ATOM 815 C CA . LYS A 1 105 ? -5.964 -10.462 8.055 1.00 91.75 105 LYS A CA 1
ATOM 816 C C . LYS A 1 105 ? -5.770 -9.249 7.143 1.00 91.75 105 LYS A C 1
ATOM 818 O O . LYS A 1 105 ? -4.644 -8.914 6.795 1.00 91.75 105 LYS A O 1
ATOM 823 N N . ARG A 1 106 ? -6.854 -8.547 6.794 1.00 93.94 106 ARG A N 1
ATOM 824 C CA . ARG A 1 106 ? -6.785 -7.343 5.945 1.00 93.94 106 ARG A CA 1
ATOM 825 C C . ARG A 1 106 ? -6.013 -6.205 6.613 1.00 93.94 106 ARG A C 1
ATOM 827 O O . ARG A 1 106 ? -5.269 -5.501 5.931 1.00 93.94 106 ARG A O 1
ATOM 834 N N . ALA A 1 107 ? -6.182 -6.046 7.925 1.00 95.44 107 ALA A N 1
ATOM 835 C CA . ALA A 1 107 ? -5.438 -5.084 8.725 1.00 95.44 107 ALA A CA 1
ATOM 836 C C . ALA A 1 107 ? -3.937 -5.369 8.672 1.00 95.44 107 ALA A C 1
ATOM 838 O O . ALA A 1 107 ? -3.174 -4.469 8.332 1.00 95.44 107 ALA A O 1
ATOM 839 N N . ILE A 1 108 ? -3.523 -6.618 8.910 1.00 95.81 108 ILE A N 1
ATOM 840 C CA . ILE A 1 108 ? -2.115 -7.033 8.830 1.00 95.81 108 ILE A CA 1
ATOM 841 C C . ILE A 1 108 ? -1.523 -6.663 7.470 1.00 95.81 108 ILE A C 1
ATOM 843 O O . ILE A 1 108 ? -0.489 -5.993 7.433 1.00 95.81 108 ILE A O 1
ATOM 847 N N . SER A 1 109 ? -2.202 -7.009 6.370 1.00 96.94 109 SER A N 1
ATOM 848 C CA . SER A 1 109 ? -1.706 -6.683 5.033 1.00 96.94 109 SER A CA 1
ATOM 849 C C . SER A 1 109 ? -1.520 -5.181 4.832 1.00 96.94 109 SER A C 1
ATOM 851 O O . SER A 1 109 ? -0.497 -4.748 4.310 1.00 96.94 109 SER A O 1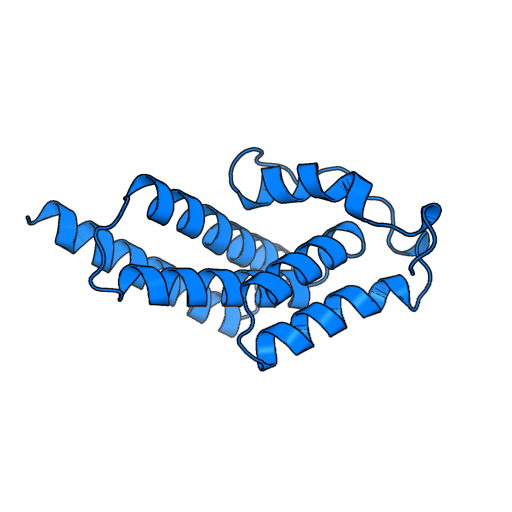
ATOM 853 N N . SER A 1 110 ? -2.488 -4.366 5.258 1.00 97.62 110 SER A N 1
ATOM 854 C CA . SER A 1 110 ? -2.413 -2.910 5.108 1.00 97.62 110 SER A CA 1
ATOM 855 C C . SER A 1 110 ? -1.302 -2.289 5.963 1.00 97.62 110 SER A C 1
ATOM 857 O O . SER A 1 110 ? -0.546 -1.454 5.470 1.00 97.62 110 SER A O 1
ATOM 859 N N . LEU A 1 111 ? -1.172 -2.713 7.225 1.00 97.62 111 LEU A N 1
ATOM 860 C CA . LEU A 1 111 ? -0.150 -2.218 8.153 1.00 97.62 111 LEU A CA 1
ATOM 861 C C . LEU A 1 111 ? 1.262 -2.580 7.670 1.00 97.62 111 LEU A C 1
ATOM 863 O O . LEU A 1 111 ? 2.162 -1.747 7.731 1.00 97.62 111 LEU A O 1
ATOM 867 N N . ARG A 1 112 ? 1.459 -3.796 7.138 1.00 97.31 112 ARG A N 1
ATOM 868 C CA . ARG A 1 112 ? 2.745 -4.219 6.558 1.00 97.31 112 ARG A CA 1
ATOM 869 C C . ARG A 1 112 ? 3.137 -3.381 5.345 1.00 97.31 112 ARG A C 1
ATOM 871 O O . ARG A 1 112 ? 4.297 -2.999 5.241 1.00 97.31 112 ARG A O 1
ATOM 878 N N . CYS A 1 113 ? 2.181 -3.036 4.480 1.00 98.25 113 CYS A N 1
ATOM 879 C CA . CYS A 1 113 ? 2.451 -2.158 3.338 1.00 98.25 113 CYS A CA 1
ATOM 880 C C . CYS A 1 113 ? 2.917 -0.765 3.790 1.00 98.25 113 CYS A C 1
ATOM 882 O O . CYS A 1 113 ? 3.913 -0.266 3.275 1.00 98.25 113 CYS A O 1
ATOM 884 N N . PHE A 1 114 ? 2.242 -0.162 4.778 1.00 98.50 114 PHE A N 1
ATOM 885 C CA . PHE A 1 114 ? 2.672 1.122 5.347 1.00 98.50 114 PHE A CA 1
ATOM 886 C C . PHE A 1 114 ? 4.050 1.031 5.992 1.00 98.50 114 PHE A C 1
ATOM 888 O O . PHE A 1 114 ? 4.897 1.886 5.749 1.00 98.50 114 PHE A O 1
ATOM 895 N N . LYS A 1 115 ? 4.284 -0.018 6.785 1.00 97.69 115 LYS A N 1
ATOM 896 C CA . LYS A 1 115 ? 5.576 -0.246 7.427 1.00 97.69 115 LYS A CA 1
ATOM 897 C C . LYS A 1 115 ? 6.698 -0.305 6.392 1.00 97.69 115 LYS A C 1
ATOM 899 O O . LYS A 1 115 ? 7.695 0.377 6.569 1.00 97.69 115 LYS A O 1
ATOM 904 N N . HIS A 1 116 ? 6.519 -1.060 5.311 1.00 97.88 116 HIS A N 1
ATOM 905 C CA . HIS A 1 116 ? 7.550 -1.178 4.285 1.00 97.88 116 HIS A CA 1
ATOM 906 C C . HIS A 1 116 ? 7.739 0.120 3.486 1.00 97.88 116 HIS A C 1
ATOM 908 O O . HIS A 1 116 ? 8.868 0.511 3.212 1.00 97.88 116 HIS A O 1
ATOM 914 N N . ALA A 1 117 ? 6.661 0.854 3.185 1.00 98.31 117 ALA A N 1
ATOM 915 C CA . ALA A 1 117 ? 6.775 2.188 2.590 1.00 98.31 117 ALA A CA 1
ATOM 916 C C . ALA A 1 117 ? 7.630 3.127 3.468 1.00 98.31 117 ALA A C 1
ATOM 918 O O . ALA A 1 117 ? 8.490 3.842 2.965 1.00 98.31 117 ALA A O 1
ATOM 919 N N . LEU A 1 118 ? 7.450 3.070 4.789 1.00 98.38 118 LEU A N 1
ATOM 920 C CA . LEU A 1 118 ? 8.234 3.840 5.760 1.00 98.38 118 LEU A CA 1
ATOM 921 C C . LEU A 1 118 ? 9.653 3.291 5.988 1.00 98.38 118 LEU A C 1
ATOM 923 O O . LEU A 1 118 ? 10.514 4.031 6.447 1.00 98.38 118 LEU A O 1
ATOM 927 N N . GLU A 1 119 ? 9.926 2.022 5.675 1.00 97.25 119 GLU A N 1
ATOM 928 C CA . GLU A 1 119 ? 11.297 1.490 5.616 1.00 97.25 119 GLU A CA 1
ATOM 929 C C . GLU A 1 119 ? 12.061 2.083 4.418 1.00 97.25 119 GLU A C 1
ATOM 931 O O . GLU A 1 119 ? 13.258 2.344 4.531 1.00 97.25 119 GLU A O 1
ATOM 936 N N . VAL A 1 120 ? 11.367 2.338 3.300 1.00 97.50 120 VAL A N 1
ATOM 937 C CA . VAL A 1 120 ? 11.928 3.005 2.111 1.00 97.50 120 VAL A CA 1
ATOM 938 C C . VAL A 1 120 ? 12.129 4.506 2.348 1.00 97.50 120 VAL A C 1
ATOM 940 O O . VAL A 1 120 ? 13.189 5.035 2.018 1.00 97.50 120 VAL A O 1
ATOM 943 N N . ASP A 1 121 ? 11.139 5.194 2.927 1.00 98.19 121 ASP A N 1
ATOM 944 C CA . ASP A 1 121 ? 11.218 6.621 3.270 1.00 98.19 121 ASP A CA 1
ATOM 945 C C . ASP A 1 121 ? 10.693 6.896 4.696 1.00 98.19 121 ASP A C 1
ATOM 947 O O . ASP A 1 121 ? 9.507 7.194 4.891 1.00 98.19 121 ASP A O 1
ATOM 951 N N . PRO A 1 122 ? 11.571 6.840 5.717 1.00 97.88 122 PRO A N 1
ATOM 952 C CA . PRO A 1 122 ? 11.181 7.051 7.112 1.00 97.88 122 PRO A CA 1
ATOM 953 C C . PRO A 1 122 ? 10.755 8.487 7.440 1.00 97.88 122 PRO A C 1
ATOM 955 O O . PRO A 1 122 ? 10.115 8.715 8.471 1.00 97.88 122 PRO A O 1
ATOM 958 N N . ALA A 1 123 ? 11.129 9.460 6.603 1.00 97.81 123 ALA A N 1
ATOM 959 C CA . ALA A 1 123 ? 10.867 10.880 6.829 1.00 97.81 123 ALA A CA 1
ATOM 960 C C . ALA A 1 123 ? 9.493 11.324 6.297 1.00 97.81 123 ALA A C 1
ATOM 962 O O . ALA A 1 123 ? 9.096 12.477 6.487 1.00 97.81 123 ALA A O 1
ATOM 963 N N . ASN A 1 124 ? 8.747 10.423 5.652 1.00 97.88 124 ASN A N 1
ATOM 964 C CA . ASN A 1 124 ? 7.475 10.743 5.027 1.00 97.88 124 ASN A CA 1
ATOM 965 C C . ASN A 1 124 ? 6.351 10.965 6.054 1.00 97.88 124 ASN A C 1
ATOM 967 O O . ASN A 1 124 ? 5.655 10.037 6.473 1.00 97.88 124 ASN A O 1
ATOM 971 N N . ALA A 1 125 ? 6.147 12.221 6.453 1.00 97.94 125 ALA A N 1
ATOM 972 C CA . ALA A 1 125 ? 5.129 12.588 7.437 1.00 97.94 125 ALA A CA 1
ATOM 973 C C . ALA A 1 125 ? 3.705 12.189 7.008 1.00 97.94 125 ALA A C 1
ATOM 975 O O . ALA A 1 125 ? 2.918 11.743 7.843 1.00 97.94 125 ALA A O 1
ATOM 976 N N . SER A 1 126 ? 3.379 12.297 5.716 1.00 97.94 126 SER A N 1
ATOM 977 C CA . SER A 1 126 ? 2.062 11.916 5.194 1.00 97.94 126 SER A CA 1
ATOM 978 C C . SER A 1 126 ? 1.788 10.427 5.399 1.00 97.94 126 SER A C 1
ATOM 980 O O . SER A 1 126 ? 0.716 10.063 5.876 1.00 97.94 126 SER A O 1
ATOM 982 N N . LEU A 1 127 ? 2.768 9.557 5.129 1.00 98.06 127 LEU A N 1
ATOM 983 C CA . LEU A 1 127 ? 2.611 8.119 5.365 1.00 98.06 127 LEU A CA 1
ATOM 984 C C . LEU A 1 127 ? 2.470 7.778 6.849 1.00 98.06 127 LEU A C 1
ATOM 986 O O . LEU A 1 127 ? 1.672 6.909 7.194 1.00 98.06 127 LEU A O 1
ATOM 990 N N . TRP A 1 128 ? 3.180 8.480 7.736 1.00 98.44 128 TRP A N 1
ATOM 991 C CA . TRP A 1 128 ? 2.995 8.318 9.180 1.00 98.44 128 TRP A CA 1
ATOM 992 C C . TRP A 1 128 ? 1.584 8.693 9.642 1.00 98.44 128 TRP A C 1
ATOM 994 O O . TRP A 1 128 ? 1.013 7.991 10.478 1.00 98.44 128 TRP A O 1
ATOM 1004 N N . ILE A 1 129 ? 1.007 9.763 9.088 1.00 98.56 129 ILE A N 1
ATOM 1005 C CA . ILE A 1 129 ? -0.366 10.190 9.395 1.00 98.56 129 ILE A CA 1
ATOM 1006 C C . ILE A 1 129 ? -1.371 9.122 8.955 1.00 98.56 129 ILE A C 1
ATOM 1008 O O . ILE A 1 129 ? -2.237 8.731 9.740 1.00 98.56 129 ILE A O 1
ATOM 1012 N N . GLU A 1 130 ? -1.239 8.609 7.734 1.00 98.38 130 GLU A N 1
ATOM 1013 C CA . GLU A 1 130 ? -2.131 7.577 7.190 1.00 98.38 130 GLU A CA 1
ATOM 1014 C C . GLU A 1 130 ? -2.015 6.262 7.971 1.00 98.38 130 GLU A C 1
ATOM 1016 O O . GLU A 1 130 ? -3.016 5.652 8.360 1.00 98.38 130 GLU A O 1
ATOM 1021 N N . TYR A 1 131 ? -0.785 5.863 8.299 1.00 98.38 131 TYR A N 1
ATOM 1022 C CA . TYR A 1 131 ? -0.524 4.676 9.101 1.00 98.38 131 TYR A CA 1
ATOM 1023 C C . TYR A 1 131 ? -1.107 4.797 10.518 1.00 98.38 131 TYR A C 1
ATOM 1025 O O . TYR A 1 131 ? -1.773 3.878 11.002 1.00 98.38 131 TYR A O 1
ATOM 1033 N N . GLY A 1 132 ? -0.921 5.952 11.164 1.00 98.06 132 GLY A N 1
ATOM 1034 C CA . GLY A 1 132 ? -1.497 6.250 12.475 1.00 98.06 132 GLY A CA 1
ATOM 1035 C C . GLY A 1 132 ? -3.026 6.278 12.459 1.00 98.06 132 GLY A C 1
ATOM 1036 O O . GLY A 1 132 ? -3.663 5.748 13.370 1.00 98.06 132 GLY A O 1
ATOM 1037 N N . SER A 1 133 ? -3.621 6.827 11.399 1.00 97.50 133 SER A N 1
ATOM 1038 C CA . SER A 1 133 ? -5.076 6.886 11.215 1.00 97.50 133 SER A CA 1
ATOM 1039 C C . SER A 1 133 ? -5.682 5.487 11.101 1.00 97.50 133 SER A C 1
ATOM 1041 O O . SER A 1 133 ? -6.662 5.175 11.783 1.00 97.50 133 SER A O 1
ATOM 1043 N N . LEU A 1 134 ? -5.047 4.604 10.323 1.00 96.88 134 LEU A N 1
ATOM 1044 C CA . LEU A 1 134 ? -5.429 3.196 10.244 1.00 96.88 134 LEU A CA 1
ATOM 1045 C C . LEU A 1 134 ? -5.302 2.494 11.607 1.00 96.88 134 LEU A C 1
ATOM 1047 O O . LEU A 1 134 ? -6.233 1.809 12.037 1.00 96.88 134 LEU A O 1
ATOM 1051 N N . ALA A 1 135 ? -4.181 2.676 12.310 1.00 96.31 135 ALA A N 1
ATOM 1052 C CA . ALA A 1 135 ? -3.966 2.069 13.624 1.00 96.31 135 ALA A CA 1
ATOM 1053 C C . ALA A 1 135 ? -5.020 2.523 14.651 1.00 96.31 135 ALA A C 1
ATOM 1055 O O . ALA A 1 135 ? -5.580 1.700 15.380 1.00 96.31 135 ALA A O 1
ATOM 1056 N N . TYR A 1 136 ? -5.350 3.817 14.666 1.00 95.94 136 TYR A N 1
ATOM 1057 C CA . TYR A 1 136 ? -6.399 4.371 15.518 1.00 95.94 136 TYR A CA 1
ATOM 1058 C C . TYR A 1 136 ? -7.775 3.782 15.191 1.00 95.94 136 TYR A C 1
ATOM 1060 O O . TYR A 1 136 ? -8.505 3.369 16.096 1.00 95.94 136 TYR A O 1
ATOM 1068 N N . MET A 1 137 ? -8.127 3.707 13.905 1.00 94.81 137 MET A N 1
ATOM 1069 C CA . MET A 1 137 ? -9.397 3.143 13.450 1.00 94.81 137 MET A CA 1
ATOM 1070 C C . MET A 1 137 ? -9.550 1.682 13.901 1.00 94.81 137 MET A C 1
ATOM 1072 O O . MET A 1 137 ? -10.585 1.318 14.470 1.00 94.81 137 MET A O 1
ATOM 1076 N N . LEU A 1 138 ? -8.498 0.872 13.749 1.00 93.62 138 LEU A N 1
ATOM 1077 C CA . LEU A 1 138 ? -8.475 -0.522 14.195 1.00 93.62 138 LEU A CA 1
ATOM 1078 C C . LEU A 1 138 ? -8.619 -0.650 15.711 1.00 93.62 138 LEU A C 1
ATOM 1080 O O . LEU A 1 138 ? -9.455 -1.419 16.188 1.00 93.62 138 LEU A O 1
ATOM 1084 N N . GLN A 1 139 ? -7.863 0.140 16.474 1.00 93.12 139 GLN A N 1
ATOM 1085 C CA . GLN A 1 139 ? -7.949 0.144 17.933 1.00 93.12 139 GLN A CA 1
ATOM 1086 C C . GLN A 1 139 ? -9.350 0.542 18.411 1.00 93.12 139 GLN A C 1
ATOM 1088 O O . GLN A 1 139 ? -9.908 -0.079 19.320 1.00 93.12 139 GLN A O 1
ATOM 1093 N N . SER A 1 140 ? -9.937 1.565 17.786 1.00 91.88 140 SER A N 1
ATOM 1094 C CA . SER A 1 140 ? -11.296 2.019 18.076 1.00 91.88 140 SER A CA 1
ATOM 1095 C C . SER A 1 140 ? -12.322 0.922 17.786 1.00 91.88 140 SER A C 1
ATOM 1097 O O . SER A 1 140 ? -13.240 0.717 18.580 1.00 91.88 140 SER A O 1
ATOM 1099 N N . HIS A 1 141 ? -12.155 0.187 16.683 1.00 89.00 141 HIS A N 1
ATOM 1100 C CA . HIS A 1 141 ? -13.026 -0.926 16.321 1.00 89.00 141 HIS A CA 1
ATOM 1101 C C . HIS A 1 141 ? -12.954 -2.074 17.338 1.00 89.00 141 HIS A C 1
ATOM 1103 O O . HIS A 1 141 ? -13.992 -2.459 17.876 1.00 89.00 141 HIS A O 1
ATOM 1109 N N . ILE A 1 142 ? -11.748 -2.554 17.662 1.00 88.19 142 ILE A N 1
ATOM 1110 C CA . ILE A 1 142 ? -11.526 -3.644 18.630 1.00 88.19 142 ILE A CA 1
ATOM 1111 C C . ILE A 1 142 ? -12.075 -3.260 20.011 1.00 88.19 142 ILE A C 1
ATOM 1113 O O . ILE A 1 142 ? -12.779 -4.037 20.652 1.00 88.19 142 ILE A O 1
ATOM 1117 N N . SER A 1 143 ? -11.831 -2.021 20.447 1.00 89.25 143 SER A N 1
ATOM 1118 C CA . SER A 1 143 ? -12.305 -1.525 21.746 1.00 89.25 143 SER A CA 1
ATOM 1119 C C . SER A 1 143 ? -13.831 -1.513 21.871 1.00 89.25 143 SER A C 1
ATOM 1121 O O . SER A 1 143 ? -14.349 -1.633 22.978 1.00 89.25 143 SER A O 1
ATOM 1123 N N . ARG A 1 144 ? -14.568 -1.335 20.764 1.00 86.56 144 ARG A N 1
ATOM 1124 C CA . ARG A 1 144 ? -16.039 -1.412 20.767 1.00 86.56 144 ARG A CA 1
ATOM 1125 C C . ARG A 1 144 ? -16.523 -2.851 20.879 1.00 86.56 144 ARG A C 1
ATOM 1127 O O . ARG A 1 144 ? -17.512 -3.076 21.562 1.00 86.56 144 ARG A O 1
ATOM 1134 N N . GLN A 1 145 ? -15.833 -3.794 20.242 1.00 81.25 145 GLN A N 1
ATOM 1135 C CA . GLN A 1 145 ? -16.204 -5.208 20.297 1.00 81.25 145 GLN A CA 1
ATOM 1136 C C . GLN A 1 145 ? -15.965 -5.818 21.679 1.00 81.25 145 GLN A C 1
ATOM 1138 O O . GLN A 1 145 ? -16.814 -6.548 22.159 1.00 81.25 145 GLN A O 1
ATOM 1143 N N . LEU A 1 146 ? -14.877 -5.453 22.366 1.00 80.94 146 LEU A N 1
ATOM 1144 C CA . LEU A 1 146 ? -14.598 -5.942 23.727 1.00 80.94 146 LEU A CA 1
ATOM 1145 C C . LEU A 1 146 ? -15.596 -5.453 24.793 1.00 80.94 146 LEU A C 1
ATOM 1147 O O . LEU A 1 146 ? -15.593 -5.963 25.909 1.00 80.94 146 LEU A O 1
ATOM 1151 N N . LYS A 1 147 ? -16.390 -4.420 24.490 1.00 79.56 147 LYS A N 1
ATOM 1152 C CA . LYS A 1 147 ? -17.397 -3.850 25.401 1.00 79.56 147 LYS A CA 1
ATOM 1153 C C . LYS A 1 147 ? -18.809 -4.412 25.176 1.00 79.56 147 LYS A C 1
ATOM 1155 O O . LYS A 1 147 ? -19.710 -4.007 25.908 1.00 79.56 147 LYS A O 1
ATOM 1160 N N . GLN A 1 148 ? -19.005 -5.247 24.154 1.00 59.84 148 GLN A N 1
ATOM 1161 C CA . GLN A 1 148 ? -20.266 -5.934 23.849 1.00 59.84 148 GLN A CA 1
ATOM 1162 C C . GLN A 1 148 ? -20.261 -7.331 24.463 1.00 59.84 148 GLN A C 1
ATOM 1164 O O . GLN A 1 148 ? -21.352 -7.756 24.897 1.00 59.84 148 GLN A O 1
#